Protein AF-A0A915IEL8-F1 (afdb_monomer_lite)

pLDDT: mean 87.04, std 12.24, range [50.56, 98.38]

InterPro domains:
  IPR009548 PRKR-interacting protein 1 [PF06658] (47-155)
  IPR009548 PRKR-interacting protein 1 [PTHR13507] (10-152)

Secondary structure (DSSP, 8-state):
-HHHHHHHHHHHHHHHHHHHHHHHH-----SHHHHHHHHHHHHHTTTTSPP-PPPPPPPP-PPPPPS--S-PPPTT----TTHHHHHHHHHHHHHHHHHHHHHHHHHHHHHHHHHHHHHHHHHHHHHHHHHHHHHHHHHHHHHHHHHHHHHHHHHHHHHHHHHHHHHHTT-

Sequence (171 aa):
MLCVMESRARDNRQKRQDEDKTEELIKIAKTPTEIQRLRLEKLIKNIDKPVPIPNPKKEYKPPPPPEFVRNVVGSSAGAGSGEYHIYRNLRKREYARRQFDEEQEKKEKLDQEFFEKIAQNKLEAEERTAKRRAKRQRKKLMTKNKKAKVSESESKILQFYANVDKSIHYF

Structure (mmCIF, N/CA/C/O backbone):
data_AF-A0A915IEL8-F1
#
_entry.id   AF-A0A915IEL8-F1
#
loop_
_atom_site.group_PDB
_atom_site.id
_atom_site.type_symbol
_atom_site.label_atom_id
_atom_site.label_alt_id
_atom_site.label_comp_id
_atom_site.label_asym_id
_atom_site.label_entity_id
_atom_site.label_seq_id
_atom_site.pdbx_PDB_ins_code
_atom_site.Cartn_x
_atom_site.Cartn_y
_atom_site.Cartn_z
_atom_site.occupancy
_atom_site.B_iso_or_equiv
_atom_site.auth_seq_id
_atom_site.auth_comp_id
_atom_site.auth_asym_id
_atom_site.auth_atom_id
_atom_site.pdbx_PDB_model_num
ATOM 1 N N . MET A 1 1 ? -26.523 20.469 -68.151 1.00 60.53 1 MET A N 1
ATOM 2 C CA . MET A 1 1 ? -26.944 21.224 -66.944 1.00 60.53 1 MET A CA 1
ATOM 3 C C . MET A 1 1 ? -27.222 20.320 -65.736 1.00 60.53 1 MET A C 1
ATOM 5 O O . MET A 1 1 ? -26.673 20.598 -64.679 1.00 60.53 1 MET A O 1
ATOM 9 N N . LEU A 1 2 ? -27.974 19.218 -65.879 1.00 56.53 2 LEU A N 1
ATOM 10 C CA . LEU A 1 2 ? -28.328 18.292 -64.780 1.00 56.53 2 LEU A CA 1
ATOM 11 C C . LEU A 1 2 ? -27.124 17.676 -64.017 1.00 56.53 2 LEU A C 1
ATOM 13 O O . LEU A 1 2 ? -27.108 17.700 -62.792 1.00 56.53 2 LEU A O 1
ATOM 17 N N . CYS A 1 3 ? -26.063 17.244 -64.712 1.00 57.22 3 CYS A N 1
ATOM 18 C CA . CYS A 1 3 ? -24.873 16.620 -64.095 1.00 57.22 3 CYS A CA 1
ATOM 19 C C . CYS A 1 3 ? -24.064 17.562 -63.161 1.00 57.22 3 CYS A C 1
ATOM 21 O O . CYS A 1 3 ? -23.485 17.140 -62.155 1.00 57.22 3 CYS A O 1
ATOM 23 N N . VAL A 1 4 ? -24.071 18.873 -63.444 1.00 65.69 4 VAL A N 1
ATOM 24 C CA . VAL A 1 4 ? -23.431 19.892 -62.586 1.00 65.69 4 VAL A CA 1
ATOM 25 C C . VAL A 1 4 ? -24.279 20.158 -61.336 1.00 65.69 4 VAL A C 1
ATOM 27 O O . VAL A 1 4 ? -23.732 20.385 -60.259 1.00 65.69 4 VAL A O 1
ATOM 30 N N . MET A 1 5 ? -25.610 20.075 -61.449 1.00 66.38 5 MET A N 1
ATOM 31 C CA . MET A 1 5 ? -26.526 20.218 -60.312 1.00 66.38 5 MET A CA 1
ATOM 32 C C . MET A 1 5 ? -26.457 19.017 -59.354 1.00 66.38 5 MET A C 1
ATOM 34 O O . MET A 1 5 ? -26.414 19.220 -58.142 1.00 66.38 5 MET A O 1
ATOM 38 N N . GLU A 1 6 ? -26.359 17.785 -59.863 1.00 69.31 6 GLU A N 1
ATOM 39 C CA . GLU A 1 6 ? -26.213 16.573 -59.033 1.00 69.31 6 GLU A CA 1
ATOM 40 C C . GLU A 1 6 ? -24.873 16.492 -58.296 1.00 69.31 6 GLU A C 1
ATOM 42 O O . GLU A 1 6 ? -24.813 16.025 -57.158 1.00 69.31 6 GLU A O 1
ATOM 47 N N . SER A 1 7 ? -23.786 16.950 -58.919 1.00 68.88 7 SER A N 1
ATOM 48 C CA . SER A 1 7 ? -22.472 17.015 -58.264 1.00 68.88 7 SER A CA 1
ATOM 49 C C . SER A 1 7 ? -22.482 18.035 -57.119 1.00 68.88 7 SER A C 1
ATOM 51 O O . SER A 1 7 ? -22.127 17.707 -55.991 1.00 68.88 7 SER A O 1
ATOM 53 N N . ARG A 1 8 ? -23.065 19.218 -57.349 1.00 73.56 8 ARG A N 1
ATOM 54 C CA . ARG A 1 8 ? -23.215 20.267 -56.327 1.00 73.56 8 ARG A CA 1
ATOM 55 C C . ARG A 1 8 ? -24.152 19.862 -55.179 1.00 73.56 8 ARG A C 1
ATOM 57 O O . ARG A 1 8 ? -23.964 20.289 -54.042 1.00 73.56 8 ARG A O 1
ATOM 64 N N . ALA A 1 9 ? -25.154 19.024 -55.457 1.00 73.31 9 ALA A N 1
ATOM 65 C CA . ALA A 1 9 ? -26.042 18.457 -54.442 1.00 73.31 9 ALA A CA 1
ATOM 66 C C . ALA A 1 9 ? -25.349 17.396 -53.567 1.00 73.31 9 ALA A C 1
ATOM 68 O O . ALA A 1 9 ? -25.647 17.316 -52.375 1.00 73.31 9 ALA A O 1
ATOM 69 N N . ARG A 1 10 ? -24.421 16.607 -54.130 1.00 70.94 10 ARG A N 1
ATOM 70 C CA . ARG A 1 10 ? -23.596 15.642 -53.380 1.00 70.94 10 ARG A CA 1
ATOM 71 C C . ARG A 1 10 ? -22.607 16.347 -52.453 1.00 70.94 10 ARG A C 1
ATOM 73 O O . ARG A 1 10 ? -22.588 16.021 -51.268 1.00 70.94 10 ARG A O 1
ATOM 80 N N . ASP A 1 11 ? -21.923 17.376 -52.946 1.00 74.50 11 ASP A N 1
ATOM 81 C CA . ASP A 1 11 ? -20.987 18.179 -52.146 1.00 74.50 11 ASP A CA 1
ATOM 82 C C . ASP A 1 11 ? -21.698 18.896 -50.985 1.00 74.50 11 ASP A C 1
ATOM 84 O O . ASP A 1 11 ? -21.216 18.898 -49.855 1.00 74.50 11 ASP A O 1
ATOM 88 N N . ASN A 1 12 ? -22.898 19.443 -51.224 1.00 73.94 12 ASN A N 1
ATOM 89 C CA . ASN A 1 12 ? -23.721 20.042 -50.165 1.00 73.94 12 ASN A CA 1
ATOM 90 C C . ASN A 1 12 ? -24.237 19.011 -49.152 1.00 73.94 12 ASN A C 1
ATOM 92 O O . ASN A 1 12 ? -24.432 19.348 -47.986 1.00 73.94 12 ASN A O 1
ATOM 96 N N . ARG A 1 13 ? -24.488 17.767 -49.574 1.00 72.81 13 ARG A N 1
ATOM 97 C CA . ARG A 1 13 ? -24.925 16.689 -48.675 1.00 72.81 13 ARG A CA 1
ATOM 98 C C . ARG A 1 13 ? -23.772 16.217 -47.786 1.00 72.81 13 ARG A C 1
ATOM 100 O O . ARG A 1 13 ? -23.997 15.983 -46.606 1.00 72.81 13 ARG A O 1
ATOM 107 N N . GLN A 1 14 ? -22.559 16.140 -48.332 1.00 70.88 14 GLN A N 1
ATOM 108 C CA . GLN A 1 14 ? -21.340 15.858 -47.569 1.00 70.88 14 GLN A CA 1
ATOM 109 C C . GLN A 1 14 ? -21.017 16.992 -46.592 1.00 70.88 14 GLN A C 1
ATOM 111 O O . GLN A 1 14 ? -20.858 16.720 -45.409 1.00 70.88 14 GLN A O 1
ATOM 116 N N . LYS A 1 15 ? -21.076 18.260 -47.029 1.00 68.81 15 LYS A N 1
ATOM 117 C CA . LYS A 1 15 ? -20.920 19.420 -46.133 1.00 68.81 15 LYS A CA 1
ATOM 118 C C . LYS A 1 15 ? -21.894 19.402 -44.959 1.00 68.81 15 LYS A C 1
ATOM 120 O O . LYS A 1 15 ? -21.461 19.592 -43.835 1.00 68.81 15 LYS A O 1
ATOM 125 N N . ARG A 1 16 ? -23.176 19.104 -45.200 1.00 67.06 16 ARG A N 1
ATOM 126 C CA . ARG A 1 16 ? -24.182 18.983 -44.128 1.00 67.06 16 ARG A CA 1
ATOM 127 C C . ARG A 1 16 ? -23.879 17.832 -43.173 1.00 67.06 16 ARG A C 1
ATOM 129 O O . ARG A 1 16 ? -23.979 18.007 -41.973 1.00 67.06 16 ARG A O 1
ATOM 136 N N . GLN A 1 17 ? -23.458 16.677 -43.689 1.00 66.00 17 GLN A N 1
ATOM 137 C CA . GLN A 1 17 ? -23.070 15.541 -42.846 1.00 66.00 17 GLN A CA 1
ATOM 138 C C . GLN A 1 17 ? -21.829 15.832 -41.995 1.00 66.00 17 GLN A C 1
ATOM 140 O O . GLN A 1 17 ? -21.709 15.302 -40.892 1.00 66.00 17 GLN A O 1
ATOM 145 N N . ASP A 1 18 ? -20.900 16.636 -42.504 1.00 63.38 18 ASP A N 1
ATOM 146 C CA . ASP A 1 18 ? -19.709 17.048 -41.768 1.00 63.38 18 ASP A CA 1
ATOM 147 C C . ASP A 1 18 ? -20.032 18.167 -40.763 1.00 63.38 18 ASP A C 1
ATOM 149 O O . ASP A 1 18 ? -19.536 18.115 -39.639 1.00 63.38 18 ASP A O 1
ATOM 153 N N . GLU A 1 19 ? -20.936 19.093 -41.103 1.00 62.44 19 GLU A N 1
ATOM 154 C CA . GLU A 1 19 ? -21.495 20.112 -40.202 1.00 62.44 19 GLU A CA 1
ATOM 155 C C . GLU A 1 19 ? -22.265 19.465 -39.034 1.00 62.44 19 GLU A C 1
ATOM 157 O O . GLU A 1 19 ? -21.921 19.707 -37.876 1.00 62.44 19 GLU A O 1
ATOM 162 N N . ASP A 1 20 ? -23.187 18.535 -39.311 1.00 61.50 20 ASP A N 1
ATOM 163 C CA . ASP A 1 20 ? -23.945 17.780 -38.300 1.00 61.50 20 ASP A CA 1
ATOM 164 C C . ASP A 1 20 ? -23.007 16.999 -37.356 1.00 61.50 20 ASP A C 1
ATOM 166 O O . ASP A 1 20 ? -23.202 16.967 -36.138 1.00 61.50 20 ASP A O 1
ATOM 170 N N . LYS A 1 21 ? -21.928 16.406 -37.892 1.00 60.44 21 LYS A N 1
ATOM 171 C CA . LYS A 1 21 ? -20.889 15.751 -37.077 1.00 60.44 21 LYS A CA 1
ATOM 172 C C . LYS A 1 21 ? -20.115 16.750 -36.222 1.00 60.44 21 LYS A C 1
ATOM 174 O O . LYS A 1 21 ? -19.812 16.440 -35.071 1.00 60.44 21 LYS A O 1
ATOM 179 N N . THR A 1 22 ? -19.767 17.923 -36.755 1.00 55.94 22 THR A N 1
ATOM 180 C CA . THR A 1 22 ? -19.067 18.962 -35.983 1.00 55.94 22 THR A CA 1
ATOM 181 C C . THR A 1 22 ? -19.941 19.564 -34.883 1.00 55.94 22 THR A C 1
ATOM 183 O O . THR A 1 22 ? -19.436 19.811 -33.790 1.00 55.94 22 THR A O 1
ATOM 186 N N . GLU A 1 23 ? -21.249 19.711 -35.102 1.00 59.88 23 GLU A N 1
ATOM 187 C CA . GLU A 1 23 ? -22.200 20.183 -34.088 1.00 59.88 23 GLU A CA 1
ATOM 188 C C . GLU A 1 23 ? -22.449 19.140 -32.987 1.00 59.88 23 GLU A C 1
ATOM 190 O O . GLU A 1 23 ? -22.522 19.482 -31.802 1.00 59.88 23 GLU A O 1
ATOM 195 N N . GLU A 1 24 ? -22.496 17.848 -33.331 1.00 60.59 24 GLU A N 1
ATOM 196 C CA . GLU A 1 24 ? -22.534 16.773 -32.333 1.00 60.59 24 GLU A CA 1
ATOM 197 C C . GLU A 1 24 ? -21.274 16.729 -31.448 1.00 60.59 24 GLU A C 1
ATOM 199 O O . GLU A 1 24 ? -21.348 16.290 -30.295 1.00 60.59 24 GLU A O 1
ATOM 204 N N . LEU A 1 25 ? -20.125 17.187 -31.958 1.00 59.50 25 LEU A N 1
ATOM 205 C CA . LEU A 1 25 ? -18.837 17.163 -31.259 1.00 59.50 25 LEU A CA 1
ATOM 206 C C . LEU A 1 25 ? -18.654 18.320 -30.256 1.00 59.50 25 LEU A C 1
ATOM 208 O O . LEU A 1 25 ? -17.847 18.180 -29.336 1.00 59.50 25 LEU A O 1
ATOM 212 N N . ILE A 1 26 ? -19.403 19.427 -30.370 1.00 62.69 26 ILE A N 1
ATOM 213 C CA . ILE A 1 26 ? -19.216 20.643 -29.546 1.00 62.69 26 ILE A CA 1
ATOM 214 C C . ILE A 1 26 ? -20.414 20.872 -28.603 1.00 62.69 26 ILE A C 1
ATOM 216 O O . ILE A 1 26 ? -20.985 21.955 -28.513 1.00 62.69 26 ILE A O 1
ATOM 220 N N . LYS A 1 27 ? -20.809 19.849 -27.837 1.00 69.38 27 LYS A N 1
ATOM 221 C CA . LYS A 1 27 ? -21.716 20.024 -26.685 1.00 69.38 27 LYS A CA 1
ATOM 222 C C . LYS A 1 27 ? -20.897 20.129 -25.402 1.00 69.38 27 LYS A C 1
ATOM 224 O O . LYS A 1 27 ? -20.532 19.124 -24.797 1.00 69.38 27 LYS A O 1
ATOM 229 N N . ILE A 1 28 ? -20.583 21.357 -24.991 1.00 78.50 28 ILE A N 1
ATOM 230 C CA . ILE A 1 28 ? -19.879 21.622 -23.729 1.00 78.50 28 ILE A CA 1
ATOM 231 C C . ILE A 1 28 ? -20.890 21.507 -22.582 1.00 78.50 28 ILE A C 1
ATOM 233 O O . ILE A 1 28 ? -21.789 22.337 -22.462 1.00 78.50 28 ILE A O 1
ATOM 237 N N . ALA A 1 29 ? -20.747 20.483 -21.741 1.00 82.88 29 ALA A N 1
ATOM 238 C CA . ALA A 1 29 ? -21.559 20.340 -20.536 1.00 82.88 29 ALA A CA 1
ATOM 239 C C . ALA A 1 29 ? -21.175 21.391 -19.486 1.00 82.88 29 ALA A C 1
ATOM 241 O O . ALA A 1 29 ? -19.996 21.565 -19.175 1.00 82.88 29 ALA A O 1
ATOM 242 N N . LYS A 1 30 ? -22.179 22.055 -18.911 1.00 85.31 30 LYS A N 1
ATOM 243 C CA . LYS A 1 30 ? -22.025 23.055 -17.844 1.00 85.31 30 LYS A CA 1
ATOM 244 C C . LYS A 1 30 ? -22.338 22.467 -16.470 1.00 85.31 30 LYS A C 1
ATOM 246 O O . LYS A 1 30 ? -21.750 22.883 -15.475 1.00 85.31 30 LYS A O 1
ATOM 251 N N . THR A 1 31 ? -23.244 21.490 -16.410 1.00 94.19 31 THR A N 1
ATOM 252 C CA . THR A 1 31 ? -23.672 20.835 -15.164 1.00 94.19 31 THR A CA 1
ATOM 253 C C . THR A 1 31 ? -23.138 19.397 -15.054 1.00 94.19 31 THR A C 1
ATOM 255 O O . THR A 1 31 ? -22.916 18.733 -16.071 1.00 94.19 31 THR A O 1
ATOM 258 N N . PRO A 1 32 ? -22.944 18.850 -13.836 1.00 94.38 32 PRO A N 1
ATOM 259 C CA . PRO A 1 32 ? -22.527 17.453 -13.665 1.00 94.38 32 PRO A CA 1
ATOM 260 C C . PRO A 1 32 ? -23.541 16.465 -14.259 1.00 94.38 32 PRO A C 1
ATOM 262 O O . PRO A 1 32 ? -23.154 15.428 -14.800 1.00 94.38 32 PRO A O 1
ATOM 265 N N . THR A 1 33 ? -24.829 16.808 -14.216 1.00 95.50 33 THR A N 1
ATOM 266 C CA . THR A 1 33 ? -25.910 16.027 -14.827 1.00 95.50 33 THR A CA 1
ATOM 267 C C . THR A 1 33 ? -25.781 15.988 -16.348 1.00 95.50 33 THR A C 1
ATOM 269 O O . THR A 1 33 ? -25.931 14.925 -16.944 1.00 95.50 33 THR A O 1
ATOM 272 N N . GLU A 1 34 ? -25.428 17.106 -16.988 1.00 92.06 34 GLU A N 1
ATOM 273 C CA . GLU A 1 34 ? -25.145 17.139 -18.429 1.00 92.06 34 GLU A CA 1
ATOM 274 C C . GLU A 1 34 ? -23.925 16.285 -18.798 1.00 92.06 34 GLU A C 1
ATOM 276 O O . GLU A 1 34 ? -23.970 15.576 -19.800 1.00 92.06 34 GLU A O 1
ATOM 281 N N . ILE A 1 35 ? -22.867 16.263 -17.974 1.00 93.50 35 ILE A N 1
ATOM 282 C CA . ILE A 1 35 ? -21.700 15.386 -18.198 1.00 93.50 35 ILE A CA 1
ATOM 283 C C . ILE A 1 35 ? -22.126 13.912 -18.198 1.00 93.50 35 ILE A C 1
ATOM 285 O O . ILE A 1 35 ? -21.690 13.132 -19.049 1.00 93.50 35 ILE A O 1
ATOM 289 N N . GLN A 1 36 ? -22.973 13.516 -17.246 1.00 94.12 36 GLN A N 1
ATOM 290 C CA . GLN A 1 36 ? -23.502 12.154 -17.179 1.00 94.12 36 GLN A CA 1
ATOM 291 C C . GLN A 1 36 ? -24.411 11.850 -18.369 1.00 94.12 36 GLN A C 1
ATOM 293 O O . GLN A 1 36 ? -24.250 10.804 -18.995 1.00 94.12 36 GLN A O 1
ATOM 298 N N . ARG A 1 37 ? -25.303 12.780 -18.729 1.00 94.00 37 ARG A N 1
ATOM 299 C CA . ARG A 1 37 ? -26.189 12.661 -19.891 1.00 94.00 37 ARG A CA 1
ATOM 300 C C . ARG A 1 37 ? -25.400 12.445 -21.181 1.00 94.00 37 ARG A C 1
ATOM 302 O O . ARG A 1 37 ? -25.692 11.495 -21.893 1.00 94.00 37 ARG A O 1
ATOM 309 N N . LEU A 1 38 ? -24.362 13.240 -21.448 1.00 92.56 38 LEU A N 1
ATOM 310 C CA . LEU A 1 38 ? -23.516 13.074 -22.638 1.00 92.56 38 LEU A CA 1
ATOM 311 C C . LEU A 1 38 ? -22.785 11.722 -22.652 1.00 92.56 38 LEU A C 1
ATOM 313 O O . LEU A 1 38 ? -22.665 11.083 -23.699 1.00 92.56 38 LEU A O 1
ATOM 317 N N . ARG A 1 39 ? -22.308 11.252 -21.490 1.00 91.06 39 ARG A N 1
ATOM 318 C CA . ARG A 1 39 ? -21.707 9.911 -21.364 1.00 91.06 39 ARG A CA 1
ATOM 319 C C . ARG A 1 39 ? -22.731 8.813 -21.654 1.00 91.06 39 ARG A C 1
ATOM 321 O O . ARG A 1 39 ? -22.393 7.867 -22.360 1.00 91.06 39 ARG A O 1
ATOM 328 N N . LEU A 1 40 ? -23.959 8.948 -21.152 1.00 91.88 40 LEU A N 1
ATOM 329 C CA . LEU A 1 40 ? -25.054 8.011 -21.411 1.00 91.88 40 LEU A CA 1
ATOM 330 C C . LEU A 1 40 ? -25.465 8.017 -22.884 1.00 91.88 40 LEU A C 1
ATOM 332 O O . LEU A 1 40 ? -25.529 6.950 -23.481 1.00 91.88 40 LEU A O 1
ATOM 336 N N . GLU A 1 41 ? -25.657 9.186 -23.497 1.00 92.69 41 GLU A N 1
ATOM 337 C CA . GLU A 1 41 ? -25.967 9.319 -24.928 1.00 92.69 41 GLU A CA 1
ATOM 338 C C . GLU A 1 41 ? -24.901 8.620 -25.790 1.00 92.69 41 GLU A C 1
ATOM 340 O O . GLU A 1 41 ? -25.236 7.875 -26.711 1.00 92.69 41 GLU A O 1
ATOM 345 N N . LYS A 1 42 ? -23.613 8.761 -25.445 1.00 90.44 42 LYS A N 1
ATOM 346 C CA . LYS A 1 42 ? -22.510 8.063 -26.127 1.00 90.44 42 LYS A CA 1
ATOM 347 C C . LYS A 1 42 ? -22.566 6.537 -25.978 1.00 90.44 42 LYS A C 1
ATOM 349 O O . LYS A 1 42 ? -22.207 5.831 -26.920 1.00 90.44 42 LYS A O 1
ATOM 354 N N . LEU A 1 43 ? -22.969 6.034 -24.811 1.00 89.69 43 LEU A N 1
ATOM 355 C CA . LEU A 1 43 ? -23.112 4.596 -24.555 1.00 89.69 43 LEU A CA 1
ATOM 356 C C . LEU A 1 43 ? -24.342 4.021 -25.270 1.00 89.69 43 LEU A C 1
ATOM 358 O O . LEU A 1 43 ? -24.240 2.973 -25.896 1.00 89.69 43 LEU A O 1
ATOM 362 N N . ILE A 1 44 ? -25.466 4.742 -25.252 1.00 92.06 44 ILE A N 1
ATOM 363 C CA . ILE A 1 44 ? -26.719 4.347 -25.913 1.00 92.06 44 ILE A CA 1
ATOM 364 C C . ILE A 1 44 ? -26.541 4.279 -27.435 1.00 92.06 44 ILE A C 1
ATOM 366 O O . ILE A 1 44 ? -27.081 3.372 -28.063 1.00 92.06 44 ILE A O 1
ATOM 370 N N . LYS A 1 45 ? -25.729 5.174 -28.027 1.00 91.38 45 LYS A N 1
ATOM 371 C CA . LYS A 1 45 ? -25.376 5.130 -29.461 1.00 91.38 45 LYS A CA 1
ATOM 372 C C . LYS A 1 45 ? -24.780 3.777 -29.899 1.00 91.38 45 LYS A C 1
ATOM 374 O O . LYS A 1 45 ? -24.886 3.449 -31.072 1.00 91.38 45 LYS A O 1
ATOM 379 N N . ASN A 1 46 ? -24.166 3.002 -28.996 1.00 89.00 46 ASN A N 1
ATOM 380 C CA . ASN A 1 46 ? -23.572 1.692 -29.294 1.00 89.00 46 ASN A CA 1
ATOM 381 C C . ASN A 1 46 ? -23.996 0.636 -28.259 1.00 89.00 46 ASN A C 1
ATOM 383 O O . ASN A 1 46 ? -23.158 0.141 -27.503 1.00 89.00 46 ASN A O 1
ATOM 387 N N . ILE A 1 47 ? -25.288 0.296 -28.228 1.00 91.56 47 ILE A N 1
ATOM 388 C CA . ILE A 1 47 ? -25.856 -0.618 -27.223 1.00 91.56 47 ILE A CA 1
ATOM 389 C C . ILE A 1 47 ? -25.274 -2.044 -27.298 1.00 91.56 47 ILE A C 1
ATOM 391 O O . ILE A 1 47 ? -25.081 -2.681 -26.266 1.00 91.56 47 ILE A O 1
ATOM 395 N N . ASP A 1 48 ? -24.935 -2.521 -28.501 1.00 93.56 48 ASP A N 1
ATOM 396 C CA . ASP A 1 48 ? -24.467 -3.897 -28.726 1.00 93.56 48 ASP A CA 1
ATOM 397 C C . ASP A 1 48 ? -23.022 -4.127 -28.261 1.00 93.56 48 ASP A C 1
ATOM 399 O O . ASP A 1 48 ? -22.589 -5.265 -28.067 1.00 93.56 48 ASP A O 1
ATOM 403 N N . LYS A 1 49 ? -22.239 -3.054 -28.084 1.00 91.12 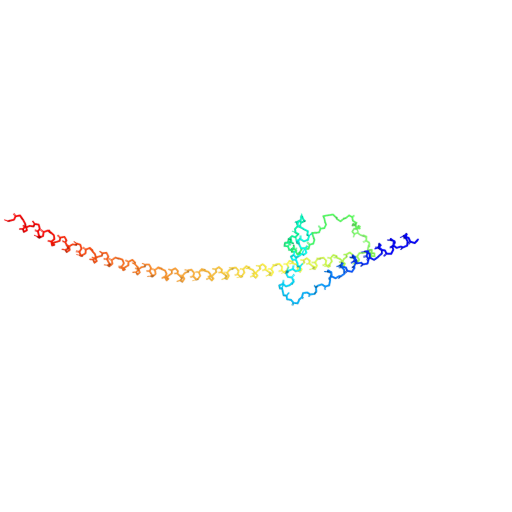49 LYS A N 1
ATOM 404 C CA . LYS A 1 49 ? -20.840 -3.158 -27.666 1.00 91.12 49 LYS A CA 1
ATOM 405 C C . LYS A 1 49 ? -20.762 -3.204 -26.137 1.00 91.12 49 LYS A C 1
ATOM 407 O O . LYS A 1 49 ? -21.107 -2.213 -25.491 1.00 91.12 49 LYS A O 1
ATOM 412 N N . PRO A 1 50 ? -20.226 -4.279 -25.531 1.00 89.94 50 PRO A N 1
ATOM 413 C CA . PRO A 1 50 ? -20.060 -4.328 -24.085 1.00 89.94 50 PRO A CA 1
ATOM 414 C C . PRO A 1 50 ? -19.118 -3.214 -23.613 1.00 89.94 50 PRO A C 1
ATOM 416 O O . PRO A 1 50 ? -18.065 -2.957 -24.207 1.00 89.94 50 PRO A O 1
ATOM 419 N N . VAL A 1 51 ? -19.501 -2.543 -22.527 1.00 89.00 51 VAL A N 1
ATOM 420 C CA . VAL A 1 51 ? -18.728 -1.439 -21.949 1.00 89.00 51 VAL A CA 1
ATOM 421 C C . VAL A 1 51 ? -17.502 -1.999 -21.218 1.00 89.00 51 VAL A C 1
ATOM 423 O O . VAL A 1 51 ? -17.666 -2.825 -20.319 1.00 89.00 51 VAL A O 1
ATOM 426 N N . PRO A 1 52 ? -16.270 -1.554 -21.539 1.00 87.62 52 PRO A N 1
ATOM 427 C CA . PRO A 1 52 ? -15.081 -2.006 -20.829 1.00 87.62 52 PRO A CA 1
ATOM 428 C C . PRO A 1 52 ? -15.026 -1.361 -19.440 1.00 87.62 52 PRO A C 1
ATOM 430 O O . PRO A 1 52 ? -14.672 -0.189 -19.296 1.00 87.62 52 PRO A O 1
ATOM 433 N N . ILE A 1 53 ? -15.367 -2.130 -18.407 1.00 90.31 53 ILE A N 1
ATOM 434 C CA . ILE A 1 53 ? -15.138 -1.730 -17.017 1.00 90.31 53 ILE A CA 1
ATOM 435 C C . ILE A 1 53 ? -13.642 -1.915 -16.730 1.00 90.31 53 ILE A C 1
ATOM 437 O O . ILE A 1 53 ? -13.117 -3.013 -16.941 1.00 90.31 53 ILE A O 1
ATOM 441 N N . PRO A 1 54 ? -12.919 -0.869 -16.290 1.00 91.31 54 PRO A N 1
ATOM 442 C CA . PRO A 1 54 ? -11.506 -1.006 -15.992 1.00 91.31 54 PRO A CA 1
ATOM 443 C C . PRO A 1 54 ? -11.323 -1.943 -14.799 1.00 91.31 54 PRO A C 1
ATOM 445 O O . PRO A 1 54 ? -11.906 -1.745 -13.734 1.00 91.31 54 PRO A O 1
ATOM 448 N N . ASN A 1 55 ? -10.465 -2.942 -14.975 1.00 90.88 55 ASN A N 1
ATOM 449 C CA . ASN A 1 55 ? -9.979 -3.749 -13.865 1.00 90.88 55 ASN A CA 1
ATOM 450 C C . ASN A 1 55 ? -9.196 -2.871 -12.871 1.00 90.88 55 ASN A C 1
ATOM 452 O O . ASN A 1 55 ? -8.642 -1.837 -13.274 1.00 90.88 55 ASN A O 1
ATOM 456 N N . PRO A 1 56 ? -9.109 -3.270 -11.587 1.00 92.88 56 PRO A N 1
ATOM 457 C CA . PRO A 1 56 ? -8.276 -2.565 -10.621 1.00 92.88 56 PRO A CA 1
ATOM 458 C C . PRO A 1 56 ? -6.847 -2.436 -11.155 1.00 92.88 56 PRO A C 1
ATOM 460 O O . PRO A 1 56 ? -6.299 -3.364 -11.762 1.00 92.88 56 PRO A O 1
ATOM 463 N N . LYS A 1 57 ? -6.246 -1.258 -10.956 1.00 92.69 57 LYS A N 1
ATOM 464 C CA . LYS A 1 57 ? -4.864 -1.010 -11.373 1.00 92.69 57 LYS A CA 1
ATOM 465 C C . LYS A 1 57 ? -3.961 -2.010 -10.656 1.00 92.69 57 LYS A C 1
ATOM 467 O O . LYS A 1 57 ? -4.003 -2.107 -9.434 1.00 92.69 57 LYS A O 1
ATOM 472 N N . LYS A 1 58 ? -3.150 -2.742 -11.421 1.00 91.44 58 LYS A N 1
ATOM 473 C CA . LYS A 1 58 ? -2.128 -3.616 -10.843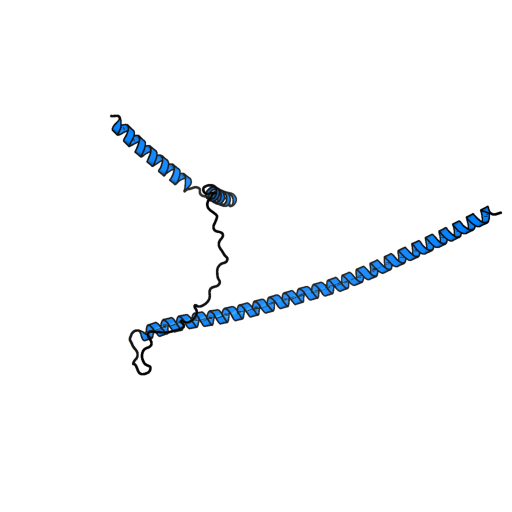 1.00 91.44 58 LYS A CA 1
ATOM 474 C C . LYS A 1 58 ? -1.117 -2.747 -10.104 1.00 91.44 58 LYS A C 1
ATOM 476 O O . LYS A 1 58 ? -0.650 -1.750 -10.654 1.00 91.44 58 LYS A O 1
ATOM 481 N N . GLU A 1 59 ? -0.801 -3.131 -8.875 1.00 90.56 59 GLU A N 1
ATOM 482 C CA . GLU A 1 59 ? 0.276 -2.503 -8.120 1.00 90.56 59 GLU A CA 1
ATOM 483 C C . GLU A 1 59 ? 1.595 -2.683 -8.877 1.00 90.56 59 GLU A C 1
ATOM 485 O O . GLU A 1 59 ? 1.847 -3.735 -9.476 1.00 90.56 59 GLU A O 1
ATOM 490 N N . TYR A 1 60 ? 2.416 -1.634 -8.893 1.00 91.88 60 TYR A N 1
ATOM 491 C CA . TYR A 1 60 ? 3.737 -1.714 -9.498 1.00 91.88 60 TYR A CA 1
ATOM 492 C C . TYR A 1 60 ? 4.583 -2.712 -8.711 1.00 91.88 60 TYR A C 1
ATOM 494 O O . TYR A 1 60 ? 4.648 -2.635 -7.489 1.00 91.88 60 TYR A O 1
ATOM 502 N N . LYS A 1 61 ? 5.239 -3.632 -9.416 1.00 93.00 61 LYS A N 1
ATOM 503 C CA . LYS A 1 61 ? 6.207 -4.564 -8.840 1.00 93.00 61 LYS A CA 1
ATOM 504 C C . LYS A 1 61 ? 7.482 -4.498 -9.671 1.00 93.00 61 LYS A C 1
ATOM 506 O O . LYS A 1 61 ? 7.374 -4.464 -10.904 1.00 93.00 61 LYS A O 1
ATOM 511 N N . PRO A 1 62 ? 8.671 -4.468 -9.044 1.00 93.12 62 PRO A N 1
ATOM 512 C CA . PRO A 1 62 ? 9.915 -4.528 -9.792 1.00 93.12 62 PRO A CA 1
ATOM 513 C C . PRO A 1 62 ? 9.923 -5.812 -10.641 1.00 93.12 62 PRO A C 1
ATOM 515 O O . PRO A 1 62 ? 9.490 -6.864 -10.163 1.00 93.12 62 PRO A O 1
ATOM 518 N N . PRO A 1 63 ? 10.363 -5.744 -11.910 1.00 91.56 63 PRO A N 1
ATOM 519 C CA . PRO A 1 63 ? 10.398 -6.922 -12.762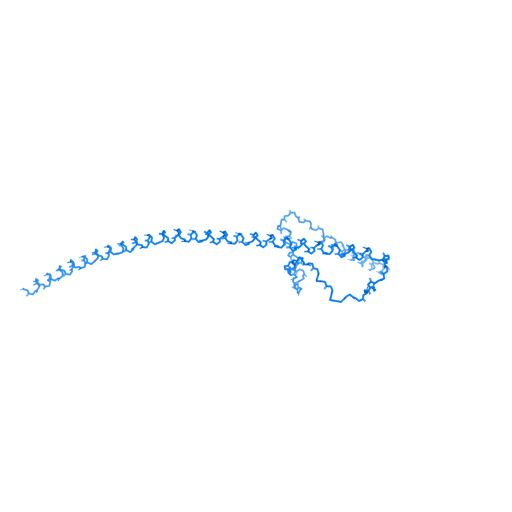 1.00 91.56 63 PRO A CA 1
ATOM 520 C C . PRO A 1 63 ? 11.354 -7.963 -12.163 1.00 91.56 63 PRO A C 1
ATOM 522 O O . PRO A 1 63 ? 12.411 -7.579 -11.644 1.00 91.56 63 PRO A O 1
ATOM 525 N N . PRO A 1 64 ? 11.022 -9.263 -12.246 1.00 92.06 64 PRO A N 1
ATOM 526 C CA . PRO A 1 64 ? 11.912 -10.304 -11.762 1.00 92.06 64 PRO A CA 1
ATOM 527 C C . PRO A 1 64 ? 13.241 -10.265 -12.532 1.00 92.06 64 PRO A C 1
ATOM 529 O O . PRO A 1 64 ? 13.266 -9.884 -13.712 1.00 92.06 64 PRO A O 1
ATOM 532 N N . PRO A 1 65 ? 14.360 -10.635 -11.886 1.00 91.81 65 PRO A N 1
ATOM 533 C CA . PRO A 1 65 ? 15.629 -10.754 -12.583 1.00 91.81 65 PRO A CA 1
ATOM 534 C C . PRO A 1 65 ? 15.521 -11.818 -13.690 1.00 91.81 65 PRO A C 1
ATOM 536 O O . PRO A 1 65 ? 14.817 -12.814 -13.516 1.00 91.81 65 PRO A O 1
ATOM 539 N N . PRO A 1 66 ? 16.187 -11.619 -14.841 1.00 93.12 66 PRO A N 1
ATOM 540 C CA . PRO A 1 66 ? 16.224 -12.632 -15.887 1.00 93.12 66 PRO A CA 1
ATOM 541 C C . PRO A 1 66 ? 16.943 -13.884 -15.376 1.00 93.12 66 PRO A C 1
ATOM 543 O O . PRO A 1 66 ? 17.971 -13.776 -14.714 1.00 93.12 66 PRO A O 1
ATOM 546 N N . GLU A 1 67 ? 16.419 -15.056 -15.726 1.00 94.25 67 GLU A N 1
ATOM 547 C CA . GLU A 1 67 ? 16.956 -16.348 -15.283 1.00 94.25 67 GLU A CA 1
ATOM 548 C C . GLU A 1 67 ? 18.372 -16.603 -15.820 1.00 94.25 67 GLU A C 1
ATOM 550 O O . GLU A 1 67 ? 19.269 -16.976 -15.070 1.00 94.25 67 GLU A O 1
ATOM 555 N N . PHE A 1 68 ? 18.599 -16.322 -17.108 1.00 93.31 68 PHE A N 1
ATOM 556 C CA . PHE A 1 68 ? 19.897 -16.500 -17.754 1.00 93.31 68 PHE A CA 1
ATOM 557 C C . PHE A 1 68 ? 20.367 -15.213 -18.420 1.00 93.31 68 PHE A C 1
ATOM 559 O O . PHE A 1 68 ? 19.688 -14.638 -19.278 1.00 93.31 68 PHE A O 1
ATOM 566 N N . VAL A 1 69 ? 21.584 -14.796 -18.081 1.00 91.75 69 VAL A N 1
ATOM 567 C CA . VAL A 1 69 ? 22.300 -13.758 -18.822 1.00 91.75 69 VAL A CA 1
ATOM 568 C C . VAL A 1 69 ? 23.170 -14.454 -19.861 1.00 91.75 69 VAL A C 1
ATOM 570 O O . VAL A 1 69 ? 24.116 -15.153 -19.525 1.00 91.75 69 VAL A O 1
ATOM 573 N N . ARG A 1 70 ? 22.829 -14.281 -21.140 1.00 93.19 70 ARG A N 1
ATOM 574 C CA . ARG A 1 70 ? 23.524 -14.948 -22.257 1.00 93.19 70 ARG A CA 1
ATOM 575 C C . ARG A 1 70 ? 24.839 -14.275 -22.654 1.00 93.19 70 ARG A C 1
ATOM 577 O O . ARG A 1 70 ? 25.740 -14.937 -23.145 1.00 93.19 70 ARG A O 1
ATOM 584 N N . ASN A 1 71 ? 24.952 -12.969 -22.427 1.00 88.25 71 ASN A N 1
ATOM 585 C CA . ASN A 1 71 ? 26.043 -12.144 -22.951 1.00 88.25 71 ASN A CA 1
ATOM 586 C C . ASN A 1 71 ? 27.050 -11.791 -21.846 1.00 88.25 71 ASN A C 1
ATOM 588 O O . ASN A 1 71 ? 27.364 -10.619 -21.645 1.00 88.25 71 ASN A O 1
ATOM 592 N N . VAL A 1 72 ? 27.491 -12.790 -21.079 1.00 87.50 72 VAL A N 1
ATOM 593 C CA . VAL A 1 72 ? 28.479 -12.594 -20.009 1.00 87.50 72 VAL A CA 1
ATOM 594 C C . VAL A 1 72 ? 29.878 -12.700 -20.612 1.00 87.50 72 VAL A C 1
ATOM 596 O O . VAL A 1 72 ? 30.220 -13.714 -21.217 1.00 87.50 72 VAL A O 1
ATOM 599 N N . VAL A 1 73 ? 30.680 -11.644 -20.471 1.00 87.69 73 VAL A N 1
ATOM 600 C CA . VAL A 1 73 ? 32.104 -11.667 -20.839 1.00 87.69 73 VAL A CA 1
ATOM 601 C C . VAL A 1 73 ? 32.909 -12.420 -19.773 1.00 87.69 73 VAL A C 1
ATOM 603 O O . VAL A 1 73 ? 32.504 -12.478 -18.613 1.00 87.69 73 VAL A O 1
ATOM 606 N N . GLY A 1 74 ? 34.033 -13.035 -20.157 1.00 89.88 74 GLY A N 1
ATOM 607 C CA . GLY A 1 74 ? 34.848 -13.844 -19.241 1.00 89.88 74 GLY A CA 1
ATOM 608 C C . GLY A 1 74 ? 35.342 -13.058 -18.019 1.00 89.88 74 GLY A C 1
ATOM 609 O O . GLY A 1 74 ? 35.579 -11.858 -18.103 1.00 89.88 74 GLY A O 1
ATOM 610 N N . SER A 1 75 ? 35.544 -13.737 -16.887 1.00 86.94 75 SER A N 1
ATOM 611 C CA . SER A 1 75 ? 35.870 -13.094 -15.601 1.00 86.94 75 SER A CA 1
ATOM 612 C C . SER A 1 75 ? 37.194 -12.319 -15.587 1.00 86.94 75 SER A C 1
ATOM 614 O O . SER A 1 75 ? 37.367 -11.432 -14.759 1.00 86.94 75 SER A O 1
ATOM 616 N N . SER A 1 76 ? 38.124 -12.647 -16.488 1.00 91.56 76 SER A N 1
ATOM 617 C CA . SER A 1 76 ? 39.407 -11.953 -16.663 1.00 91.56 76 SER A CA 1
ATOM 618 C C . SER A 1 76 ? 39.419 -10.965 -17.836 1.00 91.56 76 SER A C 1
ATOM 620 O O . SER A 1 76 ? 40.454 -10.357 -18.108 1.00 91.56 76 SER A O 1
ATOM 622 N N . ALA A 1 77 ? 38.303 -10.805 -18.555 1.00 88.00 77 ALA A N 1
ATOM 623 C CA . ALA A 1 77 ? 38.204 -9.832 -19.636 1.00 88.00 77 ALA A CA 1
ATOM 624 C C . ALA A 1 77 ? 38.204 -8.399 -19.070 1.00 88.00 77 ALA A C 1
ATOM 626 O O . ALA A 1 77 ? 37.626 -8.131 -18.018 1.00 88.00 77 ALA A O 1
ATOM 627 N N . GLY A 1 78 ? 38.857 -7.464 -19.767 1.00 88.25 78 GLY A N 1
ATOM 628 C CA . GLY A 1 78 ? 38.890 -6.054 -19.368 1.00 88.25 78 GLY A CA 1
ATOM 629 C C . GLY A 1 78 ? 37.525 -5.358 -19.475 1.00 88.25 78 GLY A C 1
ATOM 630 O O . GLY A 1 78 ? 36.599 -5.857 -20.115 1.00 88.25 78 GLY A O 1
ATOM 631 N N . ALA A 1 79 ? 37.405 -4.170 -18.875 1.00 90.00 79 ALA A N 1
ATOM 632 C CA . ALA A 1 79 ? 36.177 -3.379 -18.931 1.00 90.00 79 ALA A CA 1
ATOM 633 C C . ALA A 1 79 ? 35.888 -2.896 -20.365 1.00 90.00 79 ALA A C 1
ATOM 635 O O . ALA A 1 79 ? 36.638 -2.102 -20.933 1.00 90.00 79 ALA A O 1
ATOM 636 N N . GLY A 1 80 ? 34.784 -3.369 -20.946 1.00 89.31 80 GLY A N 1
ATOM 637 C CA . GLY A 1 80 ? 34.300 -2.913 -22.249 1.00 89.31 80 GLY A CA 1
ATOM 638 C C . GLY A 1 80 ? 33.567 -1.568 -22.174 1.00 89.31 80 GLY A C 1
ATOM 639 O O . GLY A 1 80 ? 33.103 -1.145 -21.116 1.00 89.31 80 GLY A O 1
ATOM 640 N N . SER A 1 81 ? 33.378 -0.909 -23.319 1.00 92.81 81 SER A N 1
ATOM 641 C CA . SER A 1 81 ? 32.671 0.383 -23.411 1.00 92.81 81 SER A CA 1
ATOM 642 C C . SER A 1 81 ? 31.194 0.324 -22.983 1.00 92.81 81 SER A C 1
ATOM 644 O O . SER A 1 81 ? 30.634 1.323 -22.535 1.00 92.81 81 SER A O 1
ATOM 646 N N . GLY A 1 82 ? 30.556 -0.846 -23.088 1.00 91.00 82 GLY A N 1
ATOM 647 C CA . GLY A 1 82 ? 29.165 -1.067 -22.679 1.00 91.00 82 GLY A CA 1
ATOM 648 C C . GLY A 1 82 ? 28.967 -1.349 -21.185 1.00 91.00 82 GLY A C 1
ATOM 649 O O . GLY A 1 82 ? 27.843 -1.221 -20.693 1.00 91.00 82 GLY A O 1
ATOM 650 N N . GLU A 1 83 ? 30.031 -1.685 -20.451 1.00 91.00 83 GLU A N 1
ATOM 651 C CA . GLU A 1 83 ? 29.944 -2.148 -19.058 1.00 91.00 83 GLU A CA 1
ATOM 652 C C . GLU A 1 83 ? 29.381 -1.063 -18.129 1.00 91.00 83 GLU A C 1
ATOM 654 O O . GLU A 1 83 ? 28.536 -1.317 -17.268 1.00 91.00 83 GLU A O 1
ATOM 659 N N . TYR A 1 84 ? 29.745 0.198 -18.384 1.00 93.94 84 TYR A N 1
ATOM 660 C CA . TYR A 1 84 ? 29.212 1.342 -17.645 1.00 93.94 84 TYR A CA 1
ATOM 661 C C . TYR A 1 84 ? 27.679 1.443 -17.735 1.00 93.94 84 TYR A C 1
ATOM 663 O O . TYR A 1 84 ? 26.994 1.683 -16.735 1.00 93.94 84 TYR A O 1
ATOM 671 N N . HIS A 1 85 ? 27.109 1.252 -18.928 1.00 95.31 85 HIS A N 1
ATOM 672 C CA . HIS A 1 85 ? 25.661 1.341 -19.119 1.00 95.31 85 HIS A CA 1
ATOM 673 C C . HIS A 1 85 ? 24.922 0.154 -18.496 1.00 95.31 85 HIS A C 1
ATOM 675 O O . HIS A 1 85 ? 23.816 0.339 -17.973 1.00 95.31 85 HIS A O 1
ATOM 681 N N . ILE A 1 86 ? 25.544 -1.027 -18.493 1.00 93.12 86 ILE A N 1
ATOM 682 C CA . ILE A 1 86 ? 25.031 -2.215 -17.804 1.00 93.12 86 ILE A CA 1
ATOM 683 C C . ILE A 1 86 ? 24.934 -1.931 -16.301 1.00 93.12 86 ILE A C 1
ATOM 685 O O . ILE A 1 86 ? 23.835 -2.020 -15.743 1.00 93.12 86 ILE A O 1
ATOM 689 N N . TYR A 1 87 ? 26.021 -1.469 -15.671 1.00 94.06 87 TYR A N 1
ATOM 690 C CA . TYR A 1 87 ? 26.027 -1.078 -14.257 1.00 94.06 87 TYR A CA 1
ATOM 691 C C . TYR A 1 87 ? 24.988 0.008 -13.949 1.00 94.06 87 TYR A C 1
ATOM 693 O O . TYR A 1 87 ? 24.227 -0.115 -12.987 1.00 94.06 87 TYR A O 1
ATOM 701 N N . ARG A 1 88 ? 24.888 1.057 -14.780 1.00 97.31 88 ARG A N 1
ATOM 702 C CA . ARG A 1 88 ? 23.907 2.141 -14.588 1.00 97.31 88 ARG A CA 1
ATOM 703 C C . ARG A 1 88 ? 22.475 1.609 -14.536 1.00 97.31 88 ARG A C 1
ATOM 705 O O . ARG A 1 88 ? 21.699 2.014 -13.670 1.00 97.31 88 ARG A O 1
ATOM 712 N N . ASN A 1 89 ? 22.114 0.727 -15.465 1.00 95.69 89 ASN A N 1
ATOM 713 C CA . ASN A 1 89 ? 20.770 0.157 -15.539 1.00 95.69 89 ASN A CA 1
ATOM 714 C C . ASN A 1 89 ? 20.512 -0.830 -14.393 1.00 95.69 89 ASN A C 1
ATOM 716 O O . ASN A 1 89 ? 19.432 -0.802 -13.803 1.00 95.69 89 ASN A 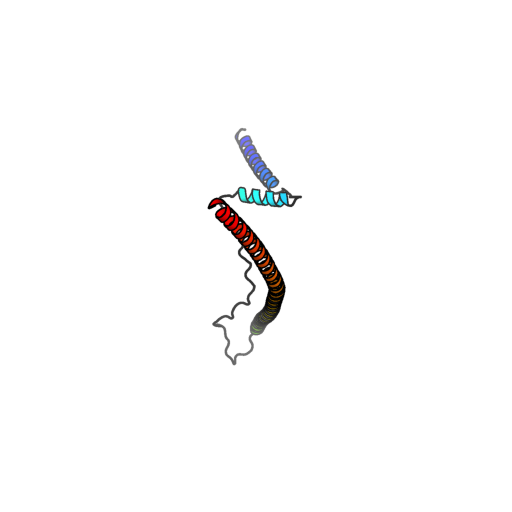O 1
ATOM 720 N N . LEU A 1 90 ? 21.506 -1.653 -14.044 1.00 95.25 90 LEU A N 1
ATOM 721 C CA . LEU A 1 90 ? 21.431 -2.581 -12.917 1.00 95.25 90 LEU A CA 1
ATOM 722 C C . LEU A 1 90 ? 21.250 -1.835 -11.592 1.00 95.25 90 LEU A C 1
ATOM 724 O O . LEU A 1 90 ? 20.339 -2.155 -10.836 1.00 95.25 90 LEU A O 1
ATOM 728 N N . ARG A 1 91 ? 22.042 -0.785 -11.348 1.00 97.31 91 ARG A N 1
ATOM 729 C CA . ARG A 1 91 ? 21.946 0.043 -10.140 1.00 97.31 91 ARG A CA 1
ATOM 730 C C . ARG A 1 91 ? 20.579 0.705 -10.021 1.00 97.31 91 ARG A C 1
ATOM 732 O O . ARG A 1 91 ? 19.993 0.685 -8.946 1.00 97.31 91 ARG A O 1
ATOM 739 N N . LYS A 1 92 ? 20.051 1.262 -11.118 1.00 96.94 92 LYS A N 1
ATOM 740 C CA . LYS A 1 92 ? 18.697 1.838 -11.142 1.00 96.94 92 LYS A CA 1
ATOM 741 C C . LYS A 1 92 ? 17.633 0.796 -10.802 1.00 96.94 92 LYS A C 1
ATOM 743 O O . LYS A 1 92 ? 16.762 1.078 -9.986 1.00 96.94 92 LYS A O 1
ATOM 748 N N . ARG A 1 93 ? 17.718 -0.396 -11.401 1.00 96.00 93 ARG A N 1
ATOM 749 C CA . ARG A 1 93 ? 16.790 -1.502 -11.128 1.00 96.00 93 ARG A CA 1
ATOM 750 C C . ARG A 1 93 ? 16.856 -1.933 -9.666 1.00 96.00 93 ARG A C 1
ATOM 752 O O . ARG A 1 93 ? 15.816 -2.070 -9.038 1.00 96.00 93 ARG A O 1
ATOM 759 N N . GLU A 1 94 ? 18.060 -2.083 -9.125 1.00 95.88 94 GLU A N 1
ATOM 760 C CA . GLU A 1 94 ? 18.257 -2.512 -7.741 1.00 95.88 94 GLU A CA 1
ATOM 761 C C . GLU A 1 94 ? 17.815 -1.447 -6.737 1.00 95.88 94 GLU A C 1
ATOM 763 O O . GLU A 1 94 ? 17.236 -1.765 -5.706 1.00 95.88 94 GLU A O 1
ATOM 768 N N . TYR A 1 95 ? 18.029 -0.166 -7.035 1.00 97.00 95 TYR A N 1
ATOM 769 C CA . TYR A 1 95 ? 17.534 0.921 -6.192 1.00 97.00 95 TYR A CA 1
ATOM 770 C C . TYR A 1 95 ? 16.008 0.951 -6.177 1.00 97.00 95 TYR A C 1
ATOM 772 O O . TYR A 1 95 ? 15.425 0.997 -5.101 1.00 97.00 95 TYR A O 1
ATOM 780 N N . ALA A 1 96 ? 15.373 0.850 -7.347 1.00 95.88 96 ALA A N 1
ATOM 781 C CA . ALA A 1 96 ? 13.919 0.782 -7.443 1.00 95.88 96 ALA A CA 1
ATOM 782 C C . ALA A 1 96 ? 13.349 -0.454 -6.726 1.00 95.88 96 ALA A C 1
ATOM 784 O O . ALA A 1 96 ? 12.300 -0.364 -6.097 1.00 95.88 96 ALA A O 1
ATOM 785 N N . ARG A 1 97 ? 14.047 -1.598 -6.791 1.00 96.12 97 ARG A N 1
ATOM 786 C CA . ARG A 1 97 ? 13.674 -2.819 -6.065 1.00 96.12 97 ARG A CA 1
ATOM 787 C C . ARG A 1 97 ? 13.748 -2.616 -4.550 1.00 96.12 97 ARG A C 1
ATOM 789 O O . ARG A 1 97 ? 12.766 -2.869 -3.870 1.00 96.12 97 ARG A O 1
ATOM 796 N N . ARG A 1 98 ? 14.870 -2.103 -4.033 1.00 96.00 98 ARG A N 1
ATOM 797 C CA . ARG A 1 98 ? 15.039 -1.836 -2.593 1.00 96.00 98 ARG A CA 1
ATOM 798 C C . ARG A 1 98 ? 14.039 -0.809 -2.067 1.00 96.00 98 ARG A C 1
ATOM 800 O O . ARG A 1 98 ? 13.457 -1.029 -1.017 1.00 96.00 98 ARG A O 1
ATOM 807 N N . GLN A 1 99 ? 13.798 0.270 -2.814 1.00 97.00 99 GLN A N 1
ATOM 808 C CA . GLN A 1 99 ? 12.787 1.267 -2.452 1.00 97.00 99 GLN A CA 1
ATOM 809 C C . GLN A 1 99 ? 11.387 0.654 -2.376 1.00 97.00 99 GLN A C 1
ATOM 811 O O . GLN A 1 99 ? 10.662 0.920 -1.425 1.00 97.00 99 GLN A O 1
ATOM 816 N N . PHE A 1 100 ? 11.030 -0.202 -3.338 1.00 96.94 100 PHE A N 1
ATOM 817 C CA . PHE A 1 100 ? 9.761 -0.923 -3.306 1.00 96.94 100 PHE A CA 1
ATOM 818 C C . PHE A 1 100 ? 9.638 -1.810 -2.060 1.00 96.94 100 PHE A C 1
ATOM 820 O O . PHE A 1 100 ? 8.622 -1.730 -1.375 1.00 96.94 100 PHE A O 1
ATOM 827 N N . ASP A 1 101 ? 10.664 -2.604 -1.740 1.00 96.56 101 ASP A N 1
ATOM 828 C CA . ASP A 1 101 ? 10.652 -3.487 -0.565 1.00 96.56 101 ASP A CA 1
ATOM 829 C C . ASP A 1 101 ? 10.507 -2.678 0.741 1.00 96.56 101 ASP A C 1
ATOM 831 O O . ASP A 1 101 ? 9.668 -2.998 1.581 1.00 96.56 101 ASP A O 1
ATOM 835 N N . GLU A 1 102 ? 11.258 -1.579 0.883 1.00 97.81 102 GLU A N 1
ATOM 836 C CA . GLU A 1 102 ? 11.176 -0.680 2.043 1.00 97.81 102 GLU A CA 1
ATOM 837 C C . GLU A 1 102 ? 9.797 -0.011 2.178 1.00 97.81 102 GLU A C 1
ATOM 839 O O . GLU A 1 102 ? 9.295 0.177 3.288 1.00 97.81 102 GLU A O 1
ATOM 844 N N . GLU A 1 103 ? 9.181 0.395 1.066 1.00 97.06 103 GLU A N 1
ATOM 845 C CA . GLU A 1 103 ? 7.841 0.989 1.057 1.00 97.06 103 GLU A CA 1
ATOM 846 C C . GLU A 1 103 ? 6.757 -0.035 1.406 1.00 97.06 103 GLU A C 1
ATOM 848 O O . GLU A 1 103 ? 5.847 0.292 2.174 1.00 97.06 103 GLU A O 1
ATOM 853 N N . GLN A 1 104 ? 6.855 -1.264 0.886 1.00 96.81 104 GLN A N 1
ATOM 854 C CA . GLN A 1 104 ? 5.932 -2.342 1.243 1.00 96.81 104 GLN A CA 1
ATOM 855 C C . GLN A 1 104 ? 6.048 -2.693 2.723 1.00 96.81 104 GLN A C 1
ATOM 857 O O . GLN A 1 104 ? 5.031 -2.715 3.408 1.00 96.81 104 GLN A O 1
ATOM 862 N N . GLU A 1 105 ? 7.264 -2.861 3.248 1.00 98.12 105 GLU A N 1
ATOM 863 C CA . GLU A 1 105 ? 7.473 -3.167 4.666 1.00 98.12 105 GLU A CA 1
ATOM 864 C C . GLU A 1 105 ? 6.877 -2.076 5.572 1.00 98.12 105 GLU A C 1
ATOM 866 O O . GLU A 1 105 ? 6.208 -2.370 6.563 1.00 98.12 105 GLU A O 1
ATOM 871 N N . LYS A 1 106 ? 7.076 -0.797 5.226 1.00 98.00 106 LYS A N 1
ATOM 872 C CA . LYS A 1 106 ? 6.477 0.326 5.966 1.00 98.00 106 LYS A CA 1
ATOM 873 C C . LYS A 1 106 ? 4.952 0.294 5.910 1.00 98.00 106 LYS A C 1
ATOM 875 O O . LYS A 1 106 ? 4.310 0.496 6.937 1.00 98.00 106 LYS A O 1
ATOM 880 N N . LYS A 1 107 ? 4.376 0.055 4.730 1.00 97.56 107 LYS A N 1
ATOM 881 C CA . LYS A 1 107 ? 2.923 -0.033 4.546 1.00 97.56 107 LYS A CA 1
ATOM 882 C C . LYS A 1 107 ? 2.338 -1.190 5.357 1.00 97.56 107 LYS A C 1
ATOM 884 O O . LYS A 1 107 ? 1.385 -0.979 6.094 1.00 97.56 107 LYS A O 1
ATOM 889 N N . GLU A 1 108 ? 2.944 -2.371 5.279 1.00 97.69 108 GLU A N 1
ATOM 890 C CA . GLU A 1 108 ? 2.505 -3.561 6.010 1.00 97.69 108 GLU A CA 1
ATOM 891 C C . GLU A 1 108 ? 2.539 -3.349 7.525 1.00 97.69 108 GLU A C 1
ATOM 893 O O . GLU A 1 108 ? 1.574 -3.695 8.202 1.00 97.69 108 GLU A O 1
ATOM 898 N N . LYS A 1 109 ? 3.598 -2.725 8.057 1.00 98.38 109 LYS A N 1
ATOM 899 C CA . LYS A 1 109 ? 3.680 -2.375 9.486 1.00 98.38 109 LYS A CA 1
ATOM 900 C C . LYS A 1 109 ? 2.556 -1.431 9.911 1.00 98.38 109 LYS A C 1
ATOM 902 O O . LYS A 1 109 ? 1.868 -1.702 10.890 1.00 98.38 109 LYS A O 1
ATOM 907 N N . LEU A 1 110 ? 2.327 -0.358 9.152 1.00 98.38 110 LEU A N 1
ATOM 908 C CA . LEU A 1 110 ? 1.261 0.606 9.448 1.00 98.38 110 LEU A CA 1
ATOM 909 C C . LEU A 1 110 ? -0.134 -0.027 9.362 1.00 98.38 110 LEU A C 1
ATOM 911 O O . LEU A 1 110 ? -0.995 0.255 10.197 1.00 98.38 110 LEU A O 1
ATOM 915 N N . ASP A 1 111 ? -0.355 -0.894 8.375 1.00 98.00 111 ASP A N 1
ATOM 916 C CA . ASP A 1 111 ? -1.614 -1.615 8.211 1.00 98.00 111 ASP A CA 1
ATOM 917 C C . ASP A 1 111 ? -1.843 -2.583 9.384 1.00 98.00 111 ASP A C 1
ATOM 919 O O . ASP A 1 111 ? -2.940 -2.619 9.946 1.00 98.00 111 ASP A O 1
ATOM 923 N N . GLN A 1 112 ? -0.811 -3.319 9.814 1.00 98.25 112 GLN A N 1
ATOM 924 C CA . GLN A 1 112 ? -0.874 -4.202 10.985 1.00 98.25 112 GLN A CA 1
ATOM 925 C C . GLN A 1 112 ? -1.232 -3.425 12.257 1.00 98.25 112 GLN A C 1
ATOM 927 O O . GLN A 1 112 ? -2.222 -3.756 12.912 1.00 98.25 112 GLN A O 1
ATOM 932 N N . GLU A 1 113 ? -0.512 -2.339 12.553 1.00 98.19 113 GLU A N 1
ATOM 933 C CA . GLU A 1 113 ? -0.788 -1.468 13.704 1.00 98.19 113 GLU A CA 1
ATOM 934 C C . GLU A 1 113 ? -2.223 -0.916 13.673 1.00 98.19 113 GLU A C 1
ATOM 936 O O . GLU A 1 113 ? -2.919 -0.845 14.694 1.00 98.19 113 GLU A O 1
ATOM 941 N N . PHE A 1 114 ? -2.705 -0.543 12.486 1.00 98.38 114 PHE A N 1
ATOM 942 C CA . PHE A 1 114 ? -4.064 -0.055 12.297 1.00 98.38 114 PHE A CA 1
ATOM 943 C C . PHE A 1 114 ? -5.115 -1.136 12.578 1.00 98.38 114 PHE A C 1
ATOM 945 O O . PHE A 1 114 ? -6.095 -0.876 13.289 1.00 98.38 114 PHE A O 1
ATOM 952 N N . PHE A 1 115 ? -4.923 -2.352 12.060 1.00 97.94 115 PHE A N 1
ATOM 953 C CA . PHE A 1 115 ? -5.844 -3.463 12.296 1.00 97.94 115 PHE A CA 1
ATOM 954 C C . PHE A 1 115 ? -5.868 -3.891 13.761 1.00 97.94 115 PHE A C 1
ATOM 956 O O . PHE A 1 115 ? -6.955 -4.107 14.307 1.00 97.94 115 PHE A O 1
ATOM 963 N N . GLU A 1 116 ? -4.709 -3.944 14.415 1.00 98.25 116 GLU A N 1
ATOM 964 C CA . GLU A 1 116 ? -4.600 -4.227 15.846 1.00 98.25 116 GLU A CA 1
ATOM 965 C C . GLU A 1 116 ? -5.360 -3.189 16.672 1.00 98.25 116 GLU A C 1
ATOM 967 O O . GLU A 1 116 ? -6.198 -3.544 17.506 1.00 98.25 116 GLU A O 1
ATOM 972 N N . LYS A 1 117 ? -5.167 -1.899 16.377 1.00 98.19 117 LYS A N 1
ATOM 973 C CA . LYS A 1 117 ? -5.881 -0.812 17.055 1.00 98.19 117 LYS A CA 1
ATOM 974 C C . LYS A 1 117 ? -7.393 -0.897 16.853 1.00 98.19 117 LYS A C 1
ATOM 976 O O . LYS A 1 117 ? -8.164 -0.669 17.787 1.00 98.19 117 LYS A O 1
ATOM 981 N N . ILE A 1 118 ? -7.854 -1.234 15.648 1.00 98.38 118 ILE A N 1
ATOM 982 C CA . ILE A 1 118 ? -9.283 -1.450 15.385 1.00 98.38 118 ILE A CA 1
ATOM 983 C C . ILE A 1 118 ? -9.814 -2.640 16.184 1.00 98.38 118 ILE A C 1
ATOM 985 O O . ILE A 1 118 ? -10.908 -2.543 16.745 1.00 98.38 118 ILE A O 1
ATOM 989 N N . ALA A 1 119 ? -9.079 -3.750 16.226 1.00 97.88 119 ALA A N 1
ATOM 990 C CA . ALA A 1 119 ? -9.483 -4.941 16.962 1.00 97.88 119 ALA A CA 1
ATOM 991 C C . ALA A 1 119 ? -9.602 -4.645 18.463 1.00 97.88 119 ALA A C 1
ATOM 993 O O . ALA A 1 119 ? -10.635 -4.949 19.057 1.00 97.88 119 ALA A O 1
ATOM 994 N N . GLN A 1 120 ? -8.617 -3.957 19.046 1.00 98.00 120 GLN A N 1
ATOM 995 C CA . GLN A 1 120 ? -8.647 -3.519 20.445 1.00 98.00 120 GLN A CA 1
ATOM 996 C C . GLN A 1 120 ? -9.861 -2.625 20.731 1.00 98.00 120 GLN A C 1
ATOM 998 O O . GLN A 1 120 ? -10.647 -2.914 21.631 1.00 98.00 120 GLN A O 1
ATOM 1003 N N . ASN A 1 121 ? -10.099 -1.605 19.901 1.00 97.94 121 ASN A N 1
ATOM 1004 C CA . ASN A 1 121 ? -11.254 -0.715 20.061 1.00 97.94 121 ASN A CA 1
ATOM 1005 C C . ASN A 1 121 ? -12.596 -1.463 19.976 1.00 97.94 121 ASN A C 1
ATOM 1007 O O . ASN A 1 121 ? -13.539 -1.137 20.704 1.00 97.94 121 ASN A O 1
ATOM 1011 N N . LYS A 1 122 ? -12.702 -2.460 19.087 1.00 98.12 122 LYS A N 1
ATOM 1012 C CA . LYS A 1 122 ? -13.897 -3.309 18.972 1.00 98.12 122 LYS A CA 1
ATOM 1013 C C . LYS A 1 122 ? -14.101 -4.143 20.234 1.00 98.12 122 LYS A C 1
ATOM 1015 O O . LYS A 1 122 ? -15.204 -4.121 20.776 1.00 98.12 122 LYS A O 1
ATOM 1020 N N . LEU A 1 123 ? -13.051 -4.794 20.734 1.00 98.00 123 LEU A N 1
ATOM 1021 C CA . LEU A 1 123 ? -13.104 -5.583 21.966 1.00 98.00 123 LEU A CA 1
ATOM 1022 C C . LEU A 1 123 ? -13.515 -4.720 23.164 1.00 98.00 123 LEU A C 1
ATOM 1024 O O . LEU A 1 123 ? -14.466 -5.057 23.867 1.00 98.00 123 LEU A O 1
ATOM 1028 N N . GLU A 1 124 ? -12.903 -3.549 23.346 1.00 97.75 124 GLU A N 1
ATOM 1029 C CA . GLU A 1 124 ? -13.267 -2.632 24.432 1.00 97.75 124 GLU A CA 1
ATOM 1030 C C . GLU A 1 124 ? -14.730 -2.164 24.346 1.00 97.75 124 GLU A C 1
ATOM 1032 O O . GLU A 1 124 ? -15.438 -2.057 25.359 1.00 97.75 124 GLU A O 1
ATOM 1037 N N . ALA A 1 125 ? -15.221 -1.878 23.136 1.00 97.81 125 ALA A N 1
ATOM 1038 C CA . ALA A 1 125 ? -16.617 -1.516 22.918 1.00 97.81 125 ALA A CA 1
ATOM 1039 C C . ALA A 1 125 ? -17.560 -2.693 23.230 1.00 97.81 125 ALA A C 1
ATOM 1041 O O . ALA A 1 125 ? -18.606 -2.510 23.870 1.00 97.81 125 ALA A O 1
ATOM 1042 N N . GLU A 1 126 ? -17.194 -3.908 22.830 1.00 97.38 126 GLU A N 1
ATOM 1043 C CA . GLU A 1 126 ? -17.940 -5.133 23.110 1.00 97.38 126 GLU A CA 1
ATOM 1044 C C . GLU A 1 126 ? -17.982 -5.451 24.605 1.00 97.38 126 GLU A C 1
ATOM 1046 O O . GLU A 1 126 ? -19.064 -5.698 25.138 1.00 97.38 126 GLU A O 1
ATOM 1051 N N . GLU A 1 127 ? -16.874 -5.325 25.329 1.00 97.31 127 GLU A N 1
ATOM 1052 C CA . GLU A 1 127 ? -16.826 -5.516 26.781 1.00 97.31 127 GLU A CA 1
ATOM 1053 C C . GLU A 1 127 ? -17.723 -4.514 27.518 1.00 97.31 127 GLU A C 1
ATOM 1055 O O . GLU A 1 127 ? -18.551 -4.878 28.370 1.00 97.31 127 GLU A O 1
ATOM 1060 N N . ARG A 1 128 ? -17.630 -3.226 27.154 1.00 96.88 128 ARG A N 1
ATOM 1061 C CA . ARG A 1 128 ? -18.472 -2.167 27.734 1.00 96.88 128 ARG A CA 1
ATOM 1062 C C . ARG A 1 128 ? -19.951 -2.422 27.451 1.00 96.88 128 ARG A C 1
ATOM 1064 O O . ARG A 1 128 ? -20.796 -2.252 28.344 1.00 96.88 128 ARG A O 1
ATOM 1071 N N . THR A 1 129 ? -20.295 -2.827 26.230 1.00 96.94 129 THR A N 1
ATOM 1072 C CA . THR A 1 129 ? -21.684 -3.120 25.852 1.00 96.94 129 THR A CA 1
ATOM 1073 C C . THR A 1 129 ? -22.195 -4.410 26.494 1.00 96.94 129 THR A C 1
ATOM 1075 O O . THR A 1 129 ? -23.326 -4.407 26.989 1.00 96.94 129 THR A O 1
ATOM 1078 N N . ALA A 1 130 ? -21.379 -5.461 26.599 1.00 97.00 130 ALA A N 1
ATOM 1079 C CA . ALA A 1 130 ? -21.697 -6.723 27.264 1.00 97.00 130 ALA A CA 1
ATOM 1080 C C . ALA A 1 130 ? -21.966 -6.516 28.758 1.00 97.00 130 ALA A C 1
ATOM 1082 O O . ALA A 1 130 ? -23.016 -6.934 29.254 1.00 97.00 130 ALA A O 1
ATOM 1083 N N . LYS A 1 131 ? -21.114 -5.757 29.462 1.00 96.88 131 LYS A N 1
ATOM 1084 C CA . LYS A 1 131 ? -21.329 -5.394 30.876 1.00 96.88 131 LYS A CA 1
ATOM 1085 C C . LYS A 1 131 ? -22.653 -4.649 31.074 1.00 96.88 131 LYS A C 1
ATOM 1087 O O . LYS A 1 131 ? -23.444 -4.973 31.968 1.00 96.88 131 LYS A O 1
ATOM 1092 N N . ARG A 1 132 ? -22.949 -3.667 30.210 1.00 96.38 132 ARG A N 1
ATOM 1093 C CA . ARG A 1 132 ? -24.223 -2.918 30.241 1.00 96.38 132 ARG A CA 1
ATOM 1094 C C . ARG A 1 132 ? -25.424 -3.805 29.888 1.00 96.38 132 ARG A C 1
ATOM 1096 O O . ARG A 1 132 ? -26.492 -3.633 30.482 1.00 96.38 132 ARG A O 1
ATOM 1103 N N . ARG A 1 133 ? -25.277 -4.741 28.946 1.00 96.81 133 ARG A N 1
ATOM 1104 C CA . ARG A 1 133 ? -26.308 -5.710 28.538 1.00 96.81 133 ARG A CA 1
ATOM 1105 C C . ARG A 1 133 ? -26.616 -6.689 29.672 1.00 96.81 133 ARG A C 1
ATOM 1107 O O . ARG A 1 133 ? -27.786 -6.829 30.022 1.00 96.81 133 ARG A O 1
ATOM 1114 N N . ALA A 1 134 ? -25.598 -7.254 30.319 1.00 96.81 134 ALA A N 1
ATOM 1115 C CA . ALA A 1 134 ? -25.743 -8.146 31.470 1.00 96.81 134 ALA A CA 1
ATOM 1116 C C . ALA A 1 134 ? -26.473 -7.459 32.637 1.00 96.81 134 ALA A C 1
ATOM 1118 O O . ALA A 1 134 ? -27.409 -8.023 33.207 1.00 96.81 134 ALA A O 1
ATOM 1119 N N . LYS A 1 135 ? -26.141 -6.192 32.941 1.00 96.38 135 LYS A N 1
ATOM 1120 C CA . LYS A 1 135 ? -26.863 -5.401 33.957 1.00 96.38 135 LYS A CA 1
ATOM 1121 C C . LYS A 1 135 ? -28.348 -5.231 33.606 1.00 96.38 135 LYS A C 1
ATOM 1123 O O . LYS A 1 135 ? -29.202 -5.374 34.481 1.00 96.38 135 LYS A O 1
ATOM 1128 N N . ARG A 1 136 ? -28.675 -4.949 32.337 1.00 95.75 136 ARG A N 1
ATOM 1129 C CA . ARG A 1 136 ? -30.069 -4.835 31.865 1.00 95.75 136 ARG A CA 1
ATOM 1130 C C . ARG A 1 136 ? -30.812 -6.171 31.926 1.00 95.75 136 ARG A C 1
ATOM 1132 O O . ARG A 1 136 ? -31.949 -6.196 32.386 1.00 95.75 136 ARG A O 1
ATOM 1139 N N . GLN A 1 137 ? -30.175 -7.271 31.525 1.00 95.69 137 GLN A N 1
ATOM 1140 C CA . GLN A 1 137 ? -30.767 -8.611 31.590 1.00 95.69 137 GLN A CA 1
ATOM 1141 C C . GLN A 1 137 ? -31.045 -9.041 33.033 1.00 95.69 137 GLN A C 1
ATOM 1143 O O . GLN A 1 137 ? -32.161 -9.466 33.320 1.00 95.69 137 GLN A O 1
ATOM 1148 N N . ARG A 1 138 ? -30.103 -8.825 33.963 1.00 94.81 138 ARG A N 1
ATOM 1149 C CA . ARG A 1 138 ? -30.325 -9.069 35.400 1.00 94.81 138 ARG A CA 1
ATOM 1150 C C . ARG A 1 138 ? -31.523 -8.275 35.928 1.00 94.81 138 ARG A C 1
ATOM 1152 O O . ARG A 1 138 ? -32.394 -8.851 36.571 1.00 94.81 138 ARG A O 1
ATOM 1159 N N . LYS A 1 139 ? -31.630 -6.980 35.598 1.00 94.62 139 LYS A N 1
ATOM 1160 C CA . LYS A 1 139 ? -32.801 -6.160 35.971 1.00 94.62 139 LYS A CA 1
ATOM 1161 C C . LYS A 1 139 ? -34.110 -6.691 35.369 1.00 94.62 139 LYS A C 1
ATOM 1163 O O . LYS A 1 139 ? -35.108 -6.742 36.078 1.00 94.62 139 LYS A O 1
ATOM 1168 N N . LYS A 1 140 ? -34.103 -7.110 34.097 1.00 95.56 140 LYS A N 1
ATOM 1169 C CA . LYS A 1 140 ? -35.273 -7.684 33.405 1.00 95.56 140 LYS A CA 1
ATOM 1170 C C . LYS A 1 140 ? -35.718 -9.014 34.024 1.00 95.56 140 LYS A C 1
ATOM 1172 O O . LYS A 1 140 ? -36.913 -9.256 34.131 1.00 95.56 140 LYS A O 1
ATOM 1177 N N . LEU A 1 141 ? -34.779 -9.864 34.440 1.00 94.31 141 LEU A N 1
ATOM 1178 C CA . LEU A 1 141 ? -35.084 -11.109 35.151 1.00 94.31 141 LEU A CA 1
ATOM 1179 C C . LEU A 1 141 ? -35.674 -10.824 36.536 1.00 94.31 141 LEU A C 1
ATOM 1181 O O . LEU A 1 141 ? -36.699 -11.392 36.888 1.00 94.31 141 LEU A O 1
ATOM 1185 N N . MET A 1 142 ? -35.098 -9.877 37.284 1.00 93.31 142 MET A N 1
ATOM 1186 C CA . MET A 1 142 ? -35.621 -9.486 38.599 1.00 93.31 142 MET A CA 1
ATOM 1187 C C . MET A 1 142 ? -37.041 -8.912 38.515 1.00 93.31 142 MET A C 1
ATOM 1189 O O . MET A 1 142 ? -37.886 -9.252 39.339 1.00 93.31 142 MET A O 1
ATOM 1193 N N . THR A 1 143 ? -37.339 -8.068 37.521 1.00 92.81 143 THR A N 1
ATOM 1194 C CA . THR A 1 143 ? -38.694 -7.521 37.340 1.00 92.81 143 THR A CA 1
ATOM 1195 C C . THR A 1 143 ? -39.687 -8.589 36.886 1.00 92.81 143 THR A C 1
ATOM 1197 O O . THR A 1 143 ? -40.809 -8.602 37.386 1.00 92.81 143 THR A O 1
ATOM 1200 N N . LYS A 1 144 ? -39.284 -9.516 36.005 1.00 93.62 144 LYS A N 1
ATOM 1201 C CA . LYS A 1 144 ? -40.102 -10.682 35.635 1.00 93.62 144 LYS A CA 1
ATOM 1202 C C . LYS A 1 144 ? -40.410 -11.569 36.840 1.00 93.62 144 LYS A C 1
ATOM 1204 O O . LYS A 1 144 ? -41.573 -11.876 37.058 1.00 93.62 144 LYS A O 1
ATOM 1209 N N . ASN A 1 145 ? -39.407 -11.908 37.649 1.00 90.81 145 ASN A N 1
ATOM 1210 C CA . ASN A 1 145 ? -39.592 -12.748 38.835 1.00 90.81 145 ASN A CA 1
ATOM 1211 C C . ASN A 1 145 ? -40.493 -12.073 39.879 1.00 90.81 145 ASN A C 1
ATOM 1213 O O . ASN A 1 145 ? -41.322 -12.739 40.486 1.00 90.81 145 ASN A O 1
ATOM 1217 N N . LYS A 1 146 ? -40.377 -10.750 40.072 1.00 90.56 146 LYS A N 1
ATOM 1218 C CA . LYS A 1 146 ? -41.298 -9.999 40.942 1.00 90.56 146 LYS A CA 1
ATOM 1219 C C . LYS A 1 146 ? -42.736 -10.049 40.426 1.00 90.56 146 LYS A C 1
ATOM 1221 O O . LYS A 1 146 ? -43.628 -10.346 41.206 1.00 90.56 146 LYS A O 1
ATOM 1226 N N . LYS A 1 147 ? -42.957 -9.812 39.128 1.00 89.50 147 LYS A N 1
ATOM 1227 C CA . LYS A 1 147 ? -44.293 -9.917 38.518 1.00 89.50 147 LYS A CA 1
ATOM 1228 C C . LYS A 1 147 ? -44.869 -11.329 38.634 1.00 89.50 147 LYS A C 1
ATOM 1230 O O . LYS A 1 147 ? -46.022 -11.456 39.008 1.00 89.50 147 LYS A O 1
ATOM 1235 N N . ALA A 1 148 ? -44.056 -12.359 38.386 1.00 87.38 148 ALA A N 1
ATOM 1236 C CA . ALA A 1 148 ? -44.467 -13.754 38.529 1.00 87.38 148 ALA A CA 1
ATOM 1237 C C . ALA A 1 148 ? -44.900 -14.078 39.967 1.00 87.38 148 ALA A C 1
ATOM 1239 O O . ALA A 1 148 ? -45.942 -14.688 40.163 1.00 87.38 148 ALA A O 1
ATOM 1240 N N . LYS A 1 149 ? -44.156 -13.600 40.976 1.00 87.31 149 LYS A N 1
ATOM 1241 C CA . LYS A 1 149 ? -44.545 -13.754 42.386 1.00 87.31 149 LYS A CA 1
ATOM 1242 C C . LYS A 1 149 ? -45.851 -13.034 42.720 1.00 87.31 149 LYS A C 1
ATOM 1244 O O . LYS A 1 149 ? -46.660 -13.601 43.440 1.00 87.31 149 LYS A O 1
ATOM 1249 N N . VAL A 1 150 ? -46.062 -11.823 42.192 1.00 86.00 150 VAL A N 1
ATOM 1250 C CA . VAL A 1 150 ? -47.321 -11.079 42.379 1.00 86.00 150 VAL A CA 1
ATOM 1251 C C . VAL A 1 150 ? -48.492 -11.834 41.743 1.00 86.00 150 VAL A C 1
ATOM 1253 O O . VAL A 1 150 ? -49.479 -12.087 42.426 1.00 86.00 150 VAL A O 1
ATOM 1256 N N . SER A 1 151 ? -48.354 -12.310 40.501 1.00 83.31 151 SER A N 1
ATOM 1257 C CA . SER A 1 151 ? -49.394 -13.124 39.855 1.00 83.31 151 SER A CA 1
ATOM 1258 C C . SER A 1 151 ? -49.624 -14.470 40.555 1.00 83.31 151 SER A C 1
ATOM 1260 O O . SER A 1 151 ? -50.741 -14.981 40.584 1.00 83.31 151 SER A O 1
ATOM 1262 N N . GLU A 1 152 ? -48.583 -15.064 41.147 1.00 85.44 152 GLU A N 1
ATOM 1263 C CA . GLU A 1 152 ? -48.706 -16.301 41.927 1.00 85.44 152 GLU A CA 1
ATOM 1264 C C . GLU A 1 152 ? -49.429 -16.055 43.262 1.00 85.44 152 GLU A C 1
ATOM 1266 O O . GLU A 1 152 ? -50.248 -16.868 43.682 1.00 85.44 152 GLU A O 1
ATOM 1271 N N . SER A 1 153 ? -49.184 -14.916 43.923 1.00 82.81 153 SER A N 1
ATOM 1272 C CA . SER A 1 153 ? -49.960 -14.522 45.104 1.00 82.81 153 SER A CA 1
ATOM 1273 C C . SER A 1 153 ? -51.410 -14.186 44.756 1.00 82.81 153 SER A C 1
ATOM 1275 O O . SER A 1 153 ? -52.305 -14.640 45.458 1.00 82.81 153 SER A O 1
ATOM 1277 N N . GLU A 1 154 ? -51.662 -13.471 43.655 1.00 82.50 154 GLU A N 1
ATOM 1278 C CA . GLU A 1 154 ? -53.019 -13.157 43.183 1.00 82.50 154 GLU A CA 1
ATOM 1279 C C . GLU A 1 154 ? -53.797 -14.432 42.833 1.00 82.50 154 GLU A C 1
ATOM 1281 O O . GLU A 1 154 ? -54.940 -14.589 43.250 1.00 82.50 154 GLU A O 1
ATOM 1286 N N . SER A 1 155 ? -53.170 -15.390 42.144 1.00 82.81 155 SER A N 1
ATOM 1287 C CA . SER A 1 155 ? -53.804 -16.680 41.834 1.00 82.81 155 SER A CA 1
ATOM 1288 C C . SER A 1 155 ? -54.052 -17.546 43.072 1.00 82.81 155 SER A C 1
ATOM 1290 O O . SER A 1 155 ? -55.116 -18.154 43.158 1.00 82.81 155 SER A O 1
ATOM 1292 N N . LYS A 1 156 ? -53.146 -17.568 44.063 1.00 85.75 156 LYS A N 1
ATOM 1293 C CA . LYS A 1 156 ? -53.389 -18.243 45.356 1.00 85.75 156 LYS A CA 1
ATOM 1294 C C . LYS A 1 156 ? -54.541 -17.610 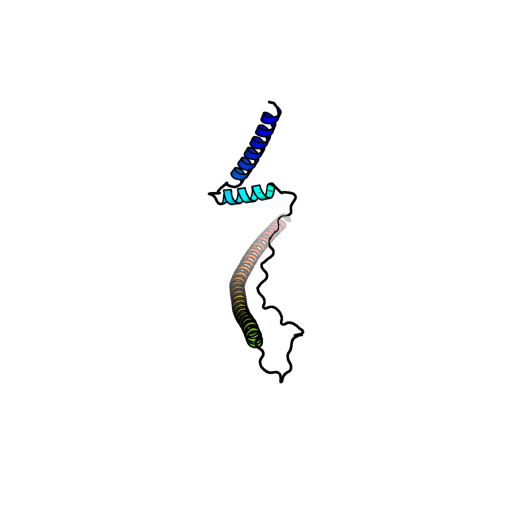46.129 1.00 85.75 156 LYS A C 1
ATOM 1296 O O . LYS A 1 156 ? -55.356 -18.333 46.694 1.00 85.75 156 LYS A O 1
ATOM 1301 N N . ILE A 1 157 ? -54.628 -16.281 46.131 1.00 85.00 157 ILE A N 1
ATOM 1302 C CA . ILE A 1 157 ? -55.736 -15.548 46.754 1.00 85.00 157 ILE A CA 1
ATOM 1303 C C . ILE A 1 157 ? -57.057 -15.895 46.050 1.00 85.00 157 ILE A C 1
ATOM 1305 O O . ILE A 1 157 ? -58.024 -16.253 46.715 1.00 85.00 157 ILE A O 1
ATOM 1309 N N . LEU A 1 158 ? -57.094 -15.877 44.714 1.00 84.44 158 LEU A N 1
ATOM 1310 C CA . LEU A 1 158 ? -58.284 -16.256 43.944 1.00 84.44 158 LEU A CA 1
ATOM 1311 C C . LEU A 1 158 ? -58.685 -17.725 44.155 1.00 84.44 158 LEU A C 1
ATOM 1313 O O . LEU A 1 158 ? -59.871 -18.018 44.271 1.00 84.44 158 LEU A O 1
ATOM 1317 N N . GLN A 1 159 ? -57.723 -18.647 44.252 1.00 83.75 159 GLN A N 1
ATOM 1318 C CA . GLN A 1 159 ? -57.996 -20.052 44.582 1.00 83.75 159 GLN A CA 1
ATOM 1319 C C . GLN A 1 159 ? -58.542 -20.222 46.002 1.00 83.75 159 GLN A C 1
ATOM 1321 O O . GLN A 1 159 ? -59.439 -21.036 46.209 1.00 83.75 159 GLN A O 1
ATOM 1326 N N . PHE A 1 160 ? -58.024 -19.462 46.971 1.00 86.62 160 PHE A N 1
ATOM 1327 C CA . PHE A 1 160 ? -58.543 -19.467 48.335 1.00 86.62 160 PHE A CA 1
ATOM 1328 C C . PHE A 1 160 ? -60.016 -19.046 48.357 1.00 86.62 160 PHE A C 1
ATOM 1330 O O . PHE A 1 160 ? -60.845 -19.794 48.870 1.00 86.62 160 PHE A O 1
ATOM 1337 N N . TYR A 1 161 ? -60.357 -17.921 47.721 1.00 81.88 161 TYR A N 1
ATOM 1338 C CA . TYR A 1 161 ? -61.746 -17.461 47.632 1.00 81.88 161 TYR A CA 1
ATOM 1339 C C . TYR A 1 161 ? -62.649 -18.453 46.877 1.00 81.88 161 TYR A C 1
ATOM 1341 O O . TYR A 1 161 ? -63.706 -18.812 47.383 1.00 81.88 161 TYR A O 1
ATOM 1349 N N . ALA A 1 162 ? -62.199 -19.009 45.746 1.00 81.88 162 ALA A N 1
ATOM 1350 C CA . ALA A 1 162 ? -62.971 -20.008 44.997 1.00 81.88 162 ALA A CA 1
ATOM 1351 C C . ALA A 1 162 ? -63.232 -21.313 45.780 1.00 81.88 162 ALA A C 1
ATOM 1353 O O . ALA A 1 162 ? -64.234 -21.992 45.544 1.00 81.88 162 ALA A O 1
ATOM 1354 N N . ASN A 1 163 ? -62.335 -21.693 46.696 1.00 79.25 163 ASN A N 1
ATOM 1355 C CA . ASN A 1 163 ? -62.516 -22.864 47.556 1.00 79.25 163 ASN A CA 1
ATOM 1356 C C . ASN A 1 163 ? -63.464 -22.586 48.732 1.00 79.25 163 ASN A C 1
ATOM 1358 O O . ASN A 1 163 ? -64.197 -23.490 49.130 1.00 79.25 163 ASN A O 1
ATOM 1362 N N . VAL A 1 164 ? -63.472 -21.358 49.261 1.00 77.50 164 VAL A N 1
ATOM 1363 C CA . VAL A 1 164 ? -64.442 -20.920 50.277 1.00 77.50 164 VAL A CA 1
ATOM 1364 C C . VAL A 1 164 ? -65.854 -20.889 49.684 1.00 77.50 164 VAL A C 1
ATOM 1366 O O . VAL A 1 164 ? -66.760 -21.486 50.255 1.00 77.50 164 VAL A O 1
ATOM 1369 N N . ASP A 1 165 ? -66.032 -20.315 48.491 1.00 69.88 165 ASP A N 1
ATOM 1370 C CA . ASP A 1 165 ? -67.340 -20.265 47.818 1.00 69.88 165 ASP A CA 1
ATOM 1371 C C . ASP A 1 165 ? -67.896 -21.666 47.503 1.00 69.88 165 ASP A C 1
ATOM 1373 O O . ASP A 1 165 ? -69.097 -21.913 47.618 1.00 69.88 165 ASP A O 1
ATOM 1377 N N . LYS A 1 166 ? -67.026 -22.630 47.164 1.00 72.31 166 LYS A N 1
ATOM 1378 C CA . LYS A 1 166 ? -67.426 -24.035 46.985 1.00 72.31 166 LYS A CA 1
ATOM 1379 C C . LYS A 1 166 ? -67.832 -24.725 48.285 1.00 72.31 166 LYS A C 1
ATOM 1381 O O . LYS A 1 166 ? -68.667 -25.616 48.214 1.00 72.31 166 LYS A O 1
ATOM 1386 N N . SER A 1 167 ? -67.268 -24.370 49.442 1.00 64.31 167 SER A N 1
ATOM 1387 C CA . SER A 1 167 ? -67.673 -24.998 50.711 1.00 64.31 167 SER A CA 1
ATOM 1388 C C . SER A 1 167 ? -69.010 -24.456 51.220 1.00 64.31 167 SER A C 1
ATOM 1390 O O . SER A 1 167 ? -69.785 -25.211 51.799 1.00 64.31 167 SER A O 1
ATOM 1392 N N . ILE A 1 168 ? -69.314 -23.187 50.931 1.00 63.81 168 ILE A N 1
ATOM 1393 C CA . ILE A 1 168 ? -70.586 -22.545 51.292 1.00 63.81 168 ILE A CA 1
ATOM 1394 C C . ILE A 1 168 ? -71.764 -23.144 50.501 1.00 63.81 168 ILE A C 1
ATOM 1396 O O . ILE A 1 168 ? -72.872 -23.196 51.014 1.00 63.81 168 ILE A O 1
ATOM 1400 N N . HIS A 1 169 ? -71.541 -23.644 49.280 1.00 54.41 169 HIS A N 1
ATOM 1401 C CA . HIS A 1 169 ? -72.601 -24.187 48.415 1.00 54.41 169 HIS A CA 1
ATOM 1402 C C . HIS A 1 169 ? -72.976 -25.666 48.705 1.00 54.41 169 HIS A C 1
ATOM 1404 O O . HIS A 1 169 ? -73.930 -26.183 48.124 1.00 54.41 169 HIS A O 1
ATOM 1410 N N . TYR A 1 170 ? -72.231 -26.370 49.567 1.00 55.56 170 TYR A N 1
ATOM 1411 C CA . TYR A 1 170 ? -72.507 -27.767 49.961 1.00 55.56 170 TYR A CA 1
ATOM 1412 C C . TYR A 1 170 ? -73.199 -27.898 51.334 1.00 55.56 170 TYR A C 1
ATOM 1414 O O . TYR A 1 170 ? -73.290 -29.007 51.864 1.00 55.56 170 TYR A O 1
ATOM 1422 N N . PHE A 1 171 ? -73.692 -26.788 51.890 1.00 50.56 171 PHE A N 1
ATOM 1423 C CA . PHE A 1 171 ? -74.546 -26.735 53.080 1.00 50.56 171 PHE A CA 1
ATOM 1424 C C . PHE A 1 171 ? -75.927 -26.197 52.693 1.00 50.56 171 PHE A C 1
ATOM 1426 O O . PHE A 1 171 ? -76.925 -26.702 53.251 1.00 50.56 171 PHE A O 1
#

Organism: Romanomermis culicivorax (NCBI:txid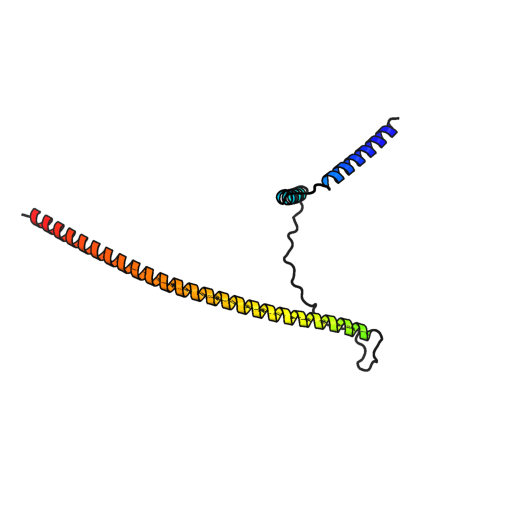13658)

Foldseek 3Di:
DVVVVVVVVVVVVVVVVVVVVVVLVPDDDPDPVVVVVNVVVVCVVCVPDDDDDDDPDDDDAQDDDDPDDPPDDDPPDDDDPCNVVVVVVVVVSVVVNVVVVVVVVVVVVVVVVVVVVVVVVVVVVVVVVVVVVVVVVVVVVVVVVVVVVVVVVVVVVVVVVVVVVVVVVVD

Radius of gyration: 43.21 Å; chains: 1; bounding box: 114×51×120 Å